Protein AF-A0A7X8ZEG3-F1 (afdb_monomer_lite)

Radius of gyration: 10.06 Å; chains: 1; bounding box: 25×16×23 Å

Foldseek 3Di:
DVVVCVVQPHLVGDQHDFPDPWDADPPRKIKTHGPRWIWIADPNDIDTGD

Secondary structure (DSSP, 8-state):
-HHHHHHTTGGGSTT-SBSS--EEEGGGEEEEEETTEEEEEETTEEEEE-

Structure (mmCIF, N/CA/C/O backbone):
data_AF-A0A7X8ZEG3-F1
#
_entry.id   AF-A0A7X8ZEG3-F1
#
loop_
_atom_site.group_PDB
_atom_site.id
_atom_site.type_symbol
_atom_site.label_atom_id
_atom_site.label_alt_id
_atom_site.label_comp_id
_atom_site.label_asym_id
_atom_site.label_entity_id
_atom_site.label_seq_id
_atom_site.pdbx_PDB_ins_code
_atom_site.Cartn_x
_atom_site.Cartn_y
_atom_site.Cartn_z
_atom_site.occupancy
_atom_site.B_iso_or_equiv
_atom_site.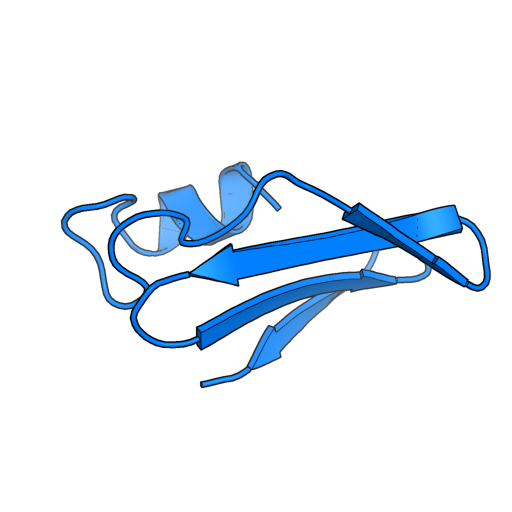auth_seq_id
_atom_site.auth_comp_id
_atom_site.auth_asym_id
_atom_site.auth_atom_id
_atom_site.pdbx_PDB_model_num
ATOM 1 N N . ILE A 1 1 ? -4.080 0.664 -6.678 1.00 96.62 1 ILE A N 1
ATOM 2 C CA . ILE A 1 1 ? -4.066 0.657 -5.191 1.00 96.62 1 ILE A CA 1
ATOM 3 C C . ILE A 1 1 ? -5.263 1.408 -4.612 1.00 96.62 1 ILE A C 1
ATOM 5 O O . ILE A 1 1 ? -6.084 0.765 -3.975 1.00 96.62 1 ILE A O 1
ATOM 9 N N . PHE A 1 2 ? -5.431 2.709 -4.890 1.00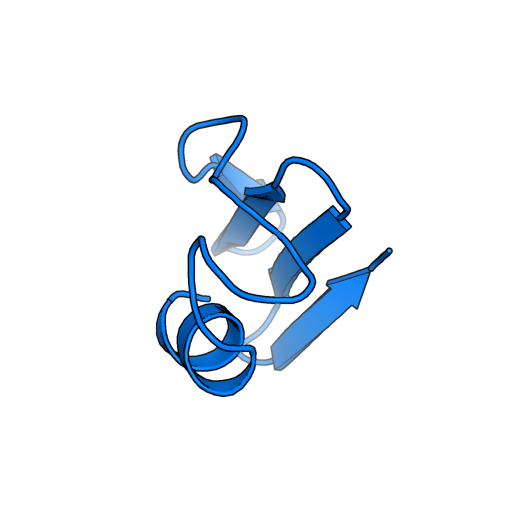 97.69 2 PHE A N 1
ATOM 10 C CA . PHE A 1 2 ? -6.536 3.516 -4.341 1.00 97.69 2 PHE A CA 1
ATOM 11 C C . PHE A 1 2 ? -7.930 2.884 -4.513 1.00 97.69 2 PHE A C 1
ATOM 13 O O . PHE A 1 2 ? -8.666 2.756 -3.545 1.00 97.69 2 PHE A O 1
ATOM 20 N N . SER A 1 3 ? -8.269 2.392 -5.709 1.00 98.19 3 SER A N 1
ATOM 21 C CA . SER A 1 3 ? -9.559 1.720 -5.946 1.00 98.19 3 SER A CA 1
ATOM 22 C C . SER A 1 3 ? -9.738 0.425 -5.146 1.00 98.19 3 SER A C 1
ATOM 24 O O . SER A 1 3 ? -10.850 0.124 -4.730 1.00 98.19 3 SER A O 1
ATOM 26 N N . ALA A 1 4 ? -8.661 -0.335 -4.914 1.00 97.88 4 ALA A N 1
ATOM 27 C CA . ALA A 1 4 ? -8.713 -1.560 -4.115 1.00 97.88 4 ALA A CA 1
ATOM 28 C C . ALA A 1 4 ? -8.932 -1.236 -2.630 1.00 97.88 4 ALA A C 1
ATOM 30 O O . ALA A 1 4 ? -9.801 -1.823 -1.995 1.00 97.88 4 ALA A O 1
ATOM 31 N N . TRP A 1 5 ? -8.226 -0.227 -2.113 1.00 98.38 5 TRP A N 1
ATOM 32 C CA . TRP A 1 5 ? -8.463 0.312 -0.773 1.00 98.38 5 TRP A CA 1
ATOM 33 C C . TRP A 1 5 ? -9.896 0.855 -0.619 1.00 98.38 5 TRP A C 1
ATOM 35 O O . TRP A 1 5 ? -10.570 0.570 0.369 1.00 98.38 5 TRP A O 1
ATOM 45 N N . GLY A 1 6 ? -10.413 1.544 -1.640 1.00 98.44 6 GLY A N 1
AT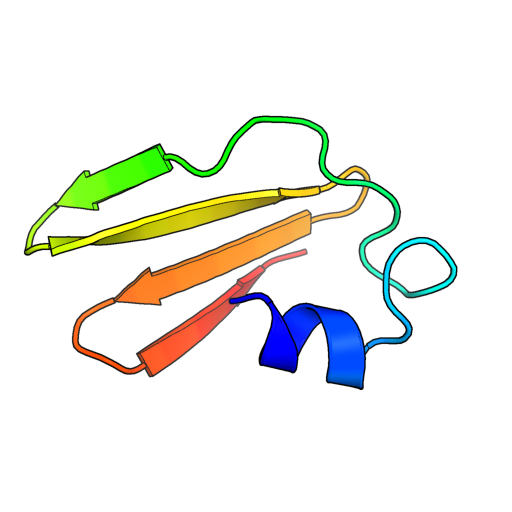OM 46 C CA . GLY A 1 6 ? -11.790 2.037 -1.666 1.00 98.44 6 GLY A CA 1
ATOM 47 C C . GLY A 1 6 ? -12.851 0.946 -1.662 1.00 98.44 6 GLY A C 1
ATOM 48 O O . GLY A 1 6 ? -13.831 1.050 -0.928 1.00 98.44 6 GLY A O 1
ATOM 49 N N . ALA A 1 7 ? -12.625 -0.148 -2.391 1.00 98.38 7 ALA A N 1
ATOM 50 C CA . ALA A 1 7 ? -13.494 -1.323 -2.339 1.00 98.38 7 ALA A CA 1
ATOM 51 C C . ALA A 1 7 ? -13.545 -1.966 -0.940 1.00 98.38 7 ALA A C 1
ATOM 53 O O . ALA A 1 7 ? -14.478 -2.712 -0.646 1.00 98.38 7 ALA A O 1
ATOM 54 N N . LYS A 1 8 ? -12.564 -1.672 -0.077 1.00 98.00 8 LYS A N 1
ATOM 55 C CA . LYS A 1 8 ? -12.491 -2.153 1.305 1.00 98.00 8 LYS A CA 1
ATOM 56 C C . LYS A 1 8 ? -12.975 -1.151 2.354 1.00 98.00 8 LYS A C 1
ATOM 58 O O . LYS A 1 8 ? -12.887 -1.448 3.541 1.00 98.00 8 LYS A O 1
ATOM 63 N N . GLY A 1 9 ? -13.512 -0.005 1.938 1.00 98.31 9 GLY A N 1
ATOM 64 C CA . GLY A 1 9 ? -14.071 1.003 2.843 1.00 98.31 9 GLY A CA 1
ATOM 65 C C . GLY A 1 9 ? -13.092 2.096 3.274 1.00 98.31 9 GLY A C 1
ATOM 66 O O . GLY A 1 9 ? -13.353 2.769 4.267 1.00 98.31 9 GLY A O 1
ATOM 67 N N . TYR A 1 10 ? -11.995 2.290 2.534 1.00 98.31 10 TYR A N 1
ATOM 68 C CA . TYR A 1 10 ? -11.001 3.337 2.798 1.00 98.31 10 TYR A CA 1
ATOM 69 C C . TYR A 1 10 ? -10.478 3.301 4.251 1.00 98.31 10 TYR A C 1
ATOM 71 O O . TYR A 1 10 ? -10.226 2.221 4.790 1.00 98.31 10 TYR A O 1
ATOM 79 N N . GLU A 1 11 ? -10.289 4.458 4.894 1.00 98.00 11 GLU A N 1
ATOM 80 C CA . GLU A 1 11 ? -9.736 4.566 6.248 1.00 98.00 11 GLU A CA 1
ATOM 81 C C . GLU A 1 11 ? -10.645 3.996 7.341 1.00 98.00 11 GLU A C 1
ATOM 83 O O . GLU A 1 11 ? -10.170 3.632 8.414 1.00 98.00 11 GLU A O 1
ATOM 88 N N . GLN A 1 12 ? -11.944 3.886 7.061 1.00 98.25 12 GLN A N 1
ATOM 89 C CA . GLN A 1 12 ? -12.930 3.257 7.947 1.00 98.25 12 GLN A CA 1
ATOM 90 C C . GLN A 1 12 ? -13.006 1.735 7.733 1.00 98.25 12 GLN A C 1
ATOM 92 O O . GLN A 1 12 ? -13.740 1.036 8.432 1.00 98.25 12 GLN A O 1
ATOM 97 N N . GLY A 1 13 ? -12.274 1.235 6.737 1.00 97.38 13 GLY A N 1
ATOM 98 C CA . GLY A 1 13 ? -12.274 -0.138 6.273 1.00 97.38 13 GLY A CA 1
ATOM 99 C C . GLY A 1 13 ? -11.239 -1.036 6.939 1.00 97.38 13 GLY A C 1
ATOM 100 O O . GLY A 1 13 ? -10.548 -0.665 7.886 1.00 97.38 13 GLY A O 1
ATOM 101 N N . GLU A 1 14 ? -11.095 -2.247 6.400 1.00 97.56 14 GLU A N 1
ATOM 102 C CA . GLU A 1 14 ? -10.265 -3.291 7.018 1.00 97.56 14 GLU A CA 1
ATOM 103 C C . GLU A 1 14 ? -8.768 -2.946 7.099 1.00 97.56 14 GLU A C 1
ATOM 105 O O . GLU A 1 14 ? -8.100 -3.380 8.038 1.00 97.56 14 GLU A O 1
ATOM 110 N N . TYR A 1 15 ? -8.252 -2.145 6.163 1.00 98.25 15 TYR A N 1
ATOM 111 C CA . TYR A 1 15 ? -6.847 -1.725 6.132 1.00 98.25 15 TYR A CA 1
ATOM 112 C C . TYR A 1 15 ? -6.549 -0.543 7.064 1.00 98.25 15 TYR A C 1
ATOM 114 O O . TYR A 1 15 ? -5.413 -0.406 7.518 1.00 98.25 15 TYR A O 1
ATOM 122 N N . GLY A 1 16 ? -7.553 0.279 7.384 1.00 98.31 16 GLY A N 1
ATOM 123 C CA . GLY A 1 16 ? -7.373 1.525 8.126 1.00 98.31 16 GLY A CA 1
ATOM 124 C C . GLY A 1 16 ? -6.680 2.614 7.303 1.00 98.31 16 GLY A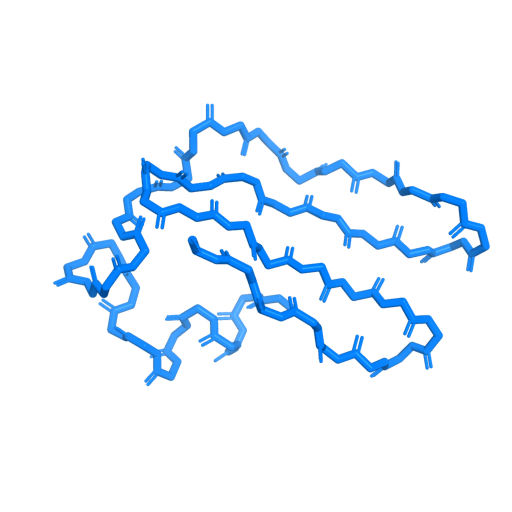 C 1
ATOM 125 O O . GLY A 1 16 ? -6.730 2.627 6.067 1.00 98.31 16 GLY A O 1
ATOM 126 N N . PHE A 1 17 ? -6.036 3.548 8.000 1.00 98.44 17 PHE A N 1
ATOM 127 C CA . PHE A 1 17 ? -5.296 4.647 7.379 1.00 98.44 17 PHE A CA 1
ATOM 128 C C . PHE A 1 17 ? -3.984 4.166 6.735 1.00 98.44 17 PHE A C 1
ATOM 130 O O . PHE A 1 17 ? -3.371 3.221 7.241 1.00 98.44 17 PHE A O 1
ATOM 137 N N . PRO A 1 18 ? -3.502 4.833 5.668 1.00 98.31 18 PRO A N 1
ATOM 138 C CA . PRO A 1 18 ? -2.123 4.685 5.215 1.00 98.31 18 PRO A CA 1
ATOM 139 C C . PRO A 1 18 ? -1.147 4.999 6.356 1.00 98.31 18 PRO A C 1
ATOM 141 O O . PRO A 1 18 ? -1.294 6.014 7.039 1.00 98.31 18 PRO A O 1
ATOM 144 N N . SER A 1 19 ? -0.162 4.131 6.570 1.00 98.19 19 SER A N 1
AT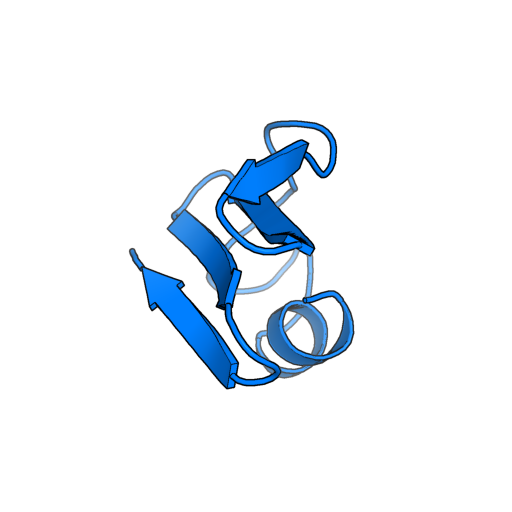OM 145 C CA . SER A 1 19 ? 0.919 4.330 7.544 1.00 98.19 19 SER A CA 1
ATOM 146 C C . SER A 1 19 ? 2.186 4.898 6.901 1.00 98.19 19 SER A C 1
ATOM 148 O O . SER A 1 19 ? 3.052 5.413 7.608 1.00 98.19 19 SER A O 1
ATOM 150 N N . SER A 1 20 ? 2.286 4.835 5.572 1.00 96.12 20 SER A N 1
ATOM 151 C CA . SER A 1 20 ? 3.378 5.399 4.785 1.00 96.12 20 SER A CA 1
ATOM 152 C C . SER A 1 20 ? 2.859 6.001 3.482 1.00 96.12 20 SER A C 1
ATOM 154 O O . SER A 1 20 ? 1.799 5.621 2.977 1.00 96.12 20 SER A O 1
ATOM 156 N N . ASP A 1 21 ? 3.658 6.882 2.884 1.00 97.38 21 ASP A N 1
ATOM 157 C CA . ASP A 1 21 ? 3.439 7.296 1.503 1.00 97.38 21 ASP A CA 1
ATOM 158 C C . ASP A 1 21 ? 3.541 6.100 0.547 1.00 97.38 21 ASP A C 1
ATOM 160 O O . ASP A 1 21 ? 4.146 5.061 0.844 1.00 97.38 21 ASP A O 1
ATOM 164 N N . GLN A 1 22 ? 2.949 6.262 -0.634 1.00 97.06 22 GLN A N 1
ATOM 165 C CA . GLN A 1 22 ? 3.059 5.288 -1.707 1.00 97.06 22 GLN A CA 1
ATOM 166 C C . GLN A 1 22 ? 4.506 5.180 -2.197 1.00 97.06 22 GLN A C 1
ATOM 168 O O . GLN A 1 22 ? 5.088 6.149 -2.681 1.00 97.06 22 GLN A O 1
ATOM 173 N N . ALA A 1 23 ? 5.061 3.972 -2.138 1.00 97.25 23 ALA A N 1
ATOM 174 C CA . ALA A 1 23 ? 6.421 3.680 -2.564 1.00 97.25 23 ALA A CA 1
ATOM 175 C C . ALA A 1 23 ? 6.442 2.935 -3.905 1.00 97.25 23 ALA A C 1
ATOM 177 O O . ALA A 1 23 ? 5.603 2.072 -4.173 1.00 97.25 23 ALA A O 1
ATOM 178 N N . SER A 1 24 ? 7.436 3.233 -4.740 1.00 97.44 24 SER A N 1
ATOM 179 C CA . SER A 1 24 ? 7.750 2.428 -5.924 1.00 97.44 24 SER A CA 1
ATOM 180 C C . SER A 1 24 ? 8.535 1.180 -5.520 1.00 97.44 24 SER A C 1
ATOM 182 O O . SER A 1 24 ? 9.438 1.249 -4.689 1.00 97.44 24 SER A O 1
ATOM 184 N N . ILE A 1 25 ? 8.219 0.043 -6.133 1.00 94.75 25 ILE A N 1
ATOM 185 C CA . ILE A 1 25 ? 8.917 -1.236 -5.951 1.00 94.75 25 ILE A CA 1
ATOM 186 C C . ILE A 1 25 ? 9.437 -1.753 -7.303 1.00 94.75 25 ILE A C 1
ATOM 188 O O . ILE A 1 25 ? 9.228 -1.131 -8.348 1.00 94.75 25 ILE A O 1
ATOM 192 N N . ALA A 1 26 ? 10.170 -2.870 -7.286 1.00 91.75 26 ALA A N 1
ATOM 193 C CA . ALA A 1 26 ? 10.810 -3.432 -8.475 1.00 91.75 26 A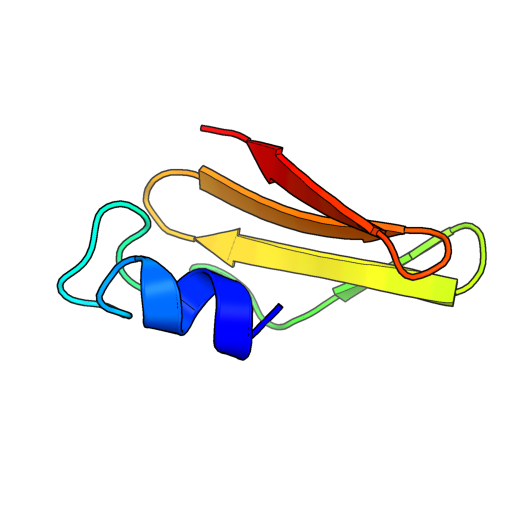LA A CA 1
ATOM 194 C C . ALA A 1 26 ? 9.833 -3.630 -9.652 1.00 91.75 26 ALA A C 1
ATOM 196 O O . ALA A 1 26 ? 8.630 -3.816 -9.467 1.00 91.75 26 ALA A O 1
ATOM 197 N N . ALA A 1 27 ? 10.378 -3.601 -10.873 1.00 90.56 27 ALA A N 1
ATOM 198 C CA . ALA A 1 27 ? 9.627 -3.780 -12.120 1.00 90.56 27 ALA A CA 1
ATOM 199 C C . ALA A 1 27 ? 8.457 -2.786 -12.318 1.00 90.56 27 ALA A C 1
ATOM 201 O O . ALA A 1 27 ? 7.459 -3.112 -12.954 1.00 90.56 27 ALA A O 1
ATOM 202 N N . GLY A 1 28 ? 8.578 -1.564 -11.783 1.00 91.19 28 GLY A N 1
ATOM 203 C CA . GLY A 1 28 ? 7.562 -0.516 -11.938 1.00 91.19 28 GLY A CA 1
ATOM 204 C C . GLY A 1 28 ? 6.310 -0.732 -11.085 1.00 91.19 28 GLY A C 1
ATOM 205 O O . GLY A 1 28 ? 5.284 -0.100 -11.335 1.00 91.19 28 GLY A O 1
ATOM 206 N N . GLY A 1 29 ? 6.374 -1.628 -10.099 1.00 96.50 29 GLY A N 1
ATOM 207 C CA . GLY A 1 29 ? 5.287 -1.816 -9.153 1.00 96.50 29 GLY A CA 1
ATOM 208 C C . GLY A 1 29 ? 5.183 -0.671 -8.148 1.00 96.50 29 GLY A C 1
ATOM 209 O O . GLY A 1 29 ? 6.095 0.146 -8.004 1.00 96.50 29 GLY A O 1
ATOM 210 N N . GLN A 1 30 ? 4.081 -0.640 -7.404 1.00 98.06 30 GLN A N 1
ATOM 211 C CA . GLN A 1 30 ? 3.882 0.293 -6.295 1.00 98.06 30 GLN A CA 1
ATOM 212 C C . GLN A 1 30 ? 3.340 -0.426 -5.057 1.00 98.06 30 GLN A C 1
ATOM 214 O O . GLN A 1 30 ? 2.719 -1.479 -5.171 1.00 98.06 30 GLN A O 1
ATOM 219 N N . SER A 1 31 ? 3.572 0.136 -3.876 1.00 98.06 31 SER A N 1
ATOM 220 C CA . SER A 1 31 ? 3.123 -0.389 -2.584 1.00 98.06 31 SER A CA 1
ATOM 221 C C . SER A 1 31 ? 2.622 0.752 -1.710 1.00 98.06 31 SER A C 1
ATOM 223 O O . SER A 1 31 ? 3.202 1.835 -1.726 1.00 98.06 31 SER A O 1
ATOM 225 N N . VAL A 1 32 ? 1.572 0.502 -0.933 1.00 98.69 32 VAL A N 1
ATOM 226 C CA . VAL A 1 32 ? 1.143 1.372 0.169 1.00 98.69 32 VAL A CA 1
ATOM 227 C C . VAL A 1 32 ? 0.978 0.500 1.402 1.00 98.69 32 VAL A C 1
ATOM 229 O O . VAL A 1 32 ? 0.293 -0.527 1.347 1.00 98.69 32 VAL A O 1
ATOM 232 N N . GLU A 1 33 ? 1.624 0.899 2.491 1.00 98.56 33 GLU A N 1
ATOM 233 C CA . GLU A 1 33 ? 1.418 0.299 3.803 1.00 98.56 33 GLU A CA 1
ATOM 234 C C . GLU A 1 33 ? 0.270 1.019 4.511 1.00 98.56 33 GLU A C 1
ATOM 236 O O . GLU A 1 33 ? 0.129 2.242 4.444 1.00 98.56 33 GLU A O 1
ATOM 241 N N . PHE A 1 34 ? -0.575 0.233 5.164 1.00 98.62 34 PHE A N 1
ATOM 242 C CA . PHE A 1 34 ? -1.704 0.686 5.958 1.00 98.62 34 PHE A CA 1
ATOM 243 C C . PHE A 1 34 ? -1.562 0.151 7.381 1.00 98.62 34 PHE A C 1
ATOM 245 O O . PHE A 1 34 ? -0.814 -0.793 7.634 1.00 98.62 34 PHE A O 1
ATOM 252 N N . GLN A 1 35 ? -2.327 0.717 8.312 1.00 98.38 35 GLN A N 1
ATOM 253 C CA . GLN A 1 35 ? -2.326 0.302 9.719 1.00 98.38 35 GLN A CA 1
ATOM 254 C C . GLN A 1 35 ? -2.474 -1.213 9.908 1.00 98.38 35 GLN A C 1
ATOM 256 O O . GLN A 1 35 ? -1.817 -1.787 10.773 1.00 98.38 35 GLN A O 1
ATOM 261 N N . ASN A 1 36 ? -3.316 -1.852 9.092 1.00 98.19 36 ASN A N 1
ATOM 262 C CA . ASN A 1 36 ? -3.665 -3.261 9.241 1.00 98.19 36 ASN A CA 1
ATOM 263 C C . ASN A 1 36 ? -3.296 -4.104 8.010 1.00 98.19 36 ASN A C 1
ATOM 265 O O . ASN A 1 36 ? -3.949 -5.117 7.774 1.00 98.19 36 ASN A O 1
ATOM 269 N N . GLY A 1 37 ? -2.337 -3.681 7.180 1.00 98.00 37 GLY A N 1
ATOM 270 C CA . GLY A 1 37 ? -1.928 -4.469 6.017 1.00 98.00 37 GLY A CA 1
ATOM 271 C C . GLY A 1 37 ? -1.173 -3.682 4.954 1.00 98.00 37 GLY A C 1
ATOM 272 O O . GLY A 1 37 ? -0.686 -2.578 5.171 1.00 98.00 37 GLY A O 1
ATOM 273 N N . THR A 1 38 ? -1.051 -4.258 3.767 1.00 98.38 38 THR A N 1
ATOM 274 C CA . THR A 1 38 ? -0.336 -3.667 2.635 1.00 98.38 38 THR A CA 1
ATOM 275 C C . THR A 1 38 ? -1.061 -4.009 1.344 1.00 98.38 38 THR A C 1
ATOM 277 O O . THR A 1 38 ? -1.438 -5.160 1.122 1.00 98.38 38 THR A O 1
ATOM 280 N N . ILE A 1 39 ? -1.207 -3.021 0.459 1.00 98.44 39 ILE A N 1
ATOM 281 C CA . ILE A 1 39 ? -1.688 -3.248 -0.906 1.00 98.44 39 ILE A CA 1
ATOM 282 C C . ILE A 1 39 ? -0.562 -2.914 -1.875 1.00 98.44 39 ILE A C 1
ATOM 284 O O . ILE A 1 39 ? -0.008 -1.812 -1.856 1.00 98.44 39 ILE A O 1
ATOM 288 N N . ARG A 1 40 ? -0.251 -3.860 -2.758 1.00 98.12 40 ARG A N 1
ATOM 289 C CA . ARG A 1 40 ? 0.752 -3.723 -3.812 1.00 98.12 40 ARG A CA 1
ATOM 290 C C . ARG A 1 40 ? 0.107 -3.801 -5.182 1.00 98.12 40 ARG A C 1
ATOM 292 O O . ARG A 1 40 ? -0.941 -4.412 -5.372 1.00 98.12 40 ARG A O 1
ATOM 299 N N . GLN A 1 41 ? 0.741 -3.157 -6.148 1.00 97.62 41 GLN A N 1
ATOM 300 C CA . GLN A 1 41 ? 0.461 -3.331 -7.560 1.00 97.62 41 GLN A CA 1
ATOM 301 C C . GLN A 1 41 ? 1.743 -3.777 -8.250 1.00 97.62 41 GLN A C 1
ATOM 303 O O . GLN A 1 41 ? 2.705 -3.017 -8.292 1.00 97.62 41 GLN A O 1
ATOM 308 N N . VAL A 1 42 ? 1.750 -4.984 -8.808 1.00 95.69 42 VAL A N 1
ATOM 309 C CA . VAL A 1 42 ? 2.906 -5.566 -9.502 1.00 95.69 42 VAL A CA 1
ATOM 310 C C . VAL A 1 42 ? 2.444 -6.068 -10.862 1.00 95.69 42 VAL A C 1
ATOM 312 O O . VAL A 1 42 ? 1.463 -6.803 -10.952 1.00 95.69 42 VAL A O 1
ATOM 315 N N . ASN A 1 43 ? 3.111 -5.645 -11.942 1.00 93.19 43 ASN A N 1
ATOM 316 C CA . ASN A 1 43 ? 2.752 -6.022 -13.319 1.00 93.19 43 ASN A CA 1
ATOM 317 C C . ASN A 1 43 ? 1.251 -5.824 -13.636 1.00 93.19 43 ASN A C 1
ATOM 319 O O . ASN A 1 43 ? 0.612 -6.665 -14.264 1.00 93.19 43 ASN A O 1
ATOM 323 N N . GLY A 1 44 ? 0.663 -4.731 -13.135 1.00 91.31 44 GLY A N 1
ATOM 324 C CA . GLY A 1 44 ? -0.758 -4.410 -13.313 1.00 91.31 44 GLY A CA 1
ATOM 325 C C . GLY A 1 44 ? -1.734 -5.195 -12.426 1.00 91.31 44 GLY A C 1
ATOM 326 O O . GLY A 1 44 ? -2.927 -4.903 -12.453 1.00 91.31 44 GLY A O 1
ATOM 327 N N . ARG A 1 45 ? -1.263 -6.149 -11.616 1.00 95.88 45 ARG A N 1
ATOM 328 C CA . ARG A 1 45 ? -2.089 -6.942 -10.696 1.00 95.88 45 ARG A CA 1
ATOM 329 C C . ARG A 1 45 ? -2.071 -6.334 -9.305 1.00 95.88 45 ARG A C 1
ATOM 331 O O . ARG A 1 45 ? -1.023 -5.889 -8.850 1.00 95.88 45 ARG A O 1
ATOM 338 N N . ILE A 1 46 ? -3.224 -6.327 -8.644 1.00 97.69 46 ILE A N 1
ATOM 339 C CA . ILE A 1 46 ? -3.329 -5.951 -7.235 1.00 97.69 46 ILE A CA 1
ATOM 340 C C . ILE A 1 46 ? -3.014 -7.173 -6.373 1.00 97.69 46 ILE A C 1
ATOM 342 O O . ILE A 1 46 ? -3.531 -8.260 -6.629 1.00 97.69 46 ILE A O 1
ATOM 346 N N . GLU A 1 47 ? -2.177 -6.970 -5.365 1.00 97.56 47 GLU A N 1
ATOM 347 C CA . GLU A 1 47 ? -1.841 -7.943 -4.334 1.00 97.56 47 GLU A CA 1
ATOM 348 C C . GLU A 1 47 ? -2.177 -7.340 -2.969 1.00 97.56 47 GLU A C 1
ATOM 350 O O . GLU A 1 47 ? -1.814 -6.203 -2.667 1.00 97.56 47 GLU A O 1
ATOM 355 N N . GLU A 1 48 ? -2.892 -8.106 -2.158 1.00 97.69 48 GLU A N 1
ATOM 356 C CA . GLU A 1 48 ? -3.433 -7.704 -0.864 1.00 97.69 48 GLU A CA 1
ATOM 357 C C . GLU A 1 48 ? -2.816 -8.594 0.217 1.00 97.69 48 GLU A C 1
ATOM 359 O O . GLU A 1 48 ? -2.879 -9.819 0.114 1.00 97.69 48 GLU A O 1
ATOM 364 N N . SER A 1 49 ? -2.198 -7.990 1.232 1.00 95.75 49 SER A N 1
ATOM 365 C CA . SER A 1 49 ? -1.574 -8.698 2.353 1.00 95.75 49 SER A CA 1
ATOM 366 C C . SER A 1 49 ? -2.024 -8.088 3.672 1.00 95.75 49 SER A C 1
ATOM 368 O O . SER A 1 49 ? -2.058 -6.865 3.806 1.00 95.75 49 SER A O 1
ATOM 370 N N . ARG A 1 50 ? -2.319 -8.935 4.656 1.00 83.94 50 ARG A N 1
ATOM 371 C CA . ARG A 1 50 ? -2.770 -8.553 5.993 1.00 83.94 50 ARG A CA 1
ATOM 372 C C . ARG A 1 50 ? -2.156 -9.462 7.044 1.00 83.94 50 ARG A C 1
ATOM 374 O O . ARG A 1 50 ? -2.049 -10.673 6.752 1.00 83.94 50 ARG A O 1
#

Sequence (50 aa):
IFSAWGAKGYEQGEYGFPSSDQASIAAGGQSVEFQNGTIRQVNGRIEESR

pLDDT: mean 96.81, std 2.74, range [83.94, 98.69]